Protein AF-A0A2D9PQB4-F1 (afdb_monomer_lite)

Foldseek 3Di:
DDDDDDPPDPPDPPCPPDPVLVVLLVVLLVLLVVLLVLLLVVLVVQVVVCVPDPDPPPRQQVSVVSVVLSVVSVVLSVQCVVDSALVSLLVLLVSLVVLLVVLVVVLCCLVVCVVPDPVCVVSVLDDPPDDSVVSSVSSVVSNVSSVVSSVSSNVSSVVRVVVD

pLDDT: mean 73.88, std 14.94, range [39.12, 90.94]

Sequence (164 aa):
MTTTSPQTSRRFAHTEWG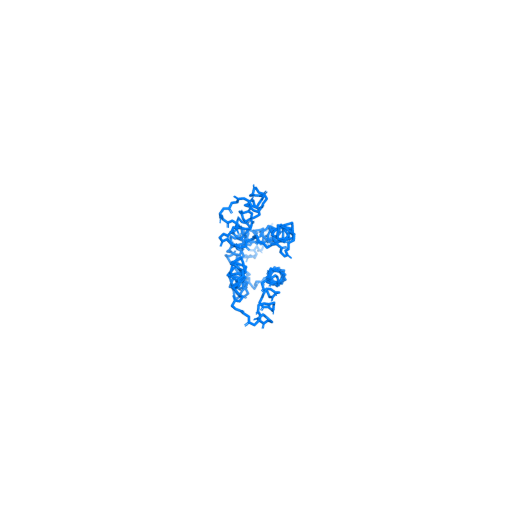TARRKAVMILSATMLVEILLQLIPAIQSLLLSSAATEESQLNRWVYIMLLAGIMQIGLLIYMLLFVDWVTLWAATLGNLLFIAAYAGLFAILILSKGQNEIISYLQLDLEQSPAGKQAMWCMVCMFILIAQSFFAGRYARRWKRDK

Secondary structure (DSSP, 8-state):
---------GGG------HHHHHHHHHHHHHHHHHHHHHHHHHHHHHHHHHT-SS-----HHHHHHHHHHHHHHHHHHHHHH--SHHHHHHHHHHHHHHHHHHHHHHHHHHHHTT--HHHHHTT---TTS-THHHHHHHHHHHHHHHHHHHHHHHHHHHHHHT-

Radius of gyration: 22.32 Å; chains: 1; bounding box: 50×19×92 Å

Structure (mmCIF, N/CA/C/O backbone):
data_AF-A0A2D9PQB4-F1
#
_entry.id   AF-A0A2D9PQB4-F1
#
loop_
_atom_site.group_PDB
_atom_site.id
_atom_site.type_symbol
_atom_site.label_atom_id
_atom_site.label_alt_id
_atom_site.label_comp_id
_atom_site.label_asym_id
_atom_site.label_entity_id
_atom_site.label_seq_id
_atom_site.pdbx_PDB_ins_code
_atom_site.Cartn_x
_atom_site.Cartn_y
_atom_site.Cartn_z
_atom_site.occupancy
_atom_site.B_iso_or_equiv
_atom_site.auth_seq_id
_atom_site.auth_comp_id
_atom_site.auth_asym_id
_atom_site.auth_atom_id
_atom_site.pdbx_PDB_model_num
ATOM 1 N N . MET A 1 1 ? 22.214 3.302 -59.661 1.00 39.12 1 MET A N 1
ATOM 2 C CA . MET A 1 1 ? 22.809 2.643 -58.479 1.00 39.12 1 MET A CA 1
ATOM 3 C C . MET A 1 1 ? 22.113 3.179 -57.242 1.00 39.12 1 MET A C 1
ATOM 5 O O . MET A 1 1 ? 22.349 4.313 -56.858 1.00 39.12 1 MET A O 1
ATOM 9 N N . THR A 1 2 ? 21.179 2.413 -56.692 1.00 41.97 2 THR A N 1
ATOM 10 C CA . THR A 1 2 ? 20.429 2.740 -55.475 1.00 41.97 2 THR A CA 1
ATOM 11 C C . THR A 1 2 ? 21.203 2.207 -54.274 1.00 41.97 2 THR A C 1
ATOM 13 O O . THR A 1 2 ? 21.330 1.001 -54.092 1.00 41.97 2 THR A O 1
ATOM 16 N N . THR A 1 3 ? 21.766 3.106 -53.472 1.00 45.22 3 THR A N 1
ATOM 17 C CA . THR A 1 3 ? 22.480 2.766 -52.239 1.00 45.22 3 THR A CA 1
ATOM 18 C C . THR A 1 3 ? 21.469 2.422 -51.148 1.00 45.22 3 THR A C 1
ATOM 20 O O . THR A 1 3 ? 20.915 3.307 -50.497 1.00 45.22 3 THR A O 1
ATOM 23 N N . THR A 1 4 ? 21.197 1.133 -50.957 1.00 50.38 4 THR A N 1
ATOM 24 C CA . THR A 1 4 ? 20.453 0.626 -49.800 1.00 50.38 4 THR A CA 1
ATOM 25 C C . THR A 1 4 ? 21.318 0.768 -48.551 1.00 50.38 4 THR A C 1
ATOM 27 O O . THR A 1 4 ? 22.341 0.096 -48.423 1.00 50.38 4 THR A O 1
ATOM 30 N N . SER A 1 5 ? 20.925 1.656 -47.637 1.00 53.53 5 SER A N 1
ATOM 31 C CA . SER A 1 5 ? 21.532 1.731 -46.310 1.00 53.53 5 SER A CA 1
ATOM 32 C C . SER A 1 5 ? 21.197 0.457 -45.520 1.00 53.53 5 SER A C 1
ATOM 34 O O . SER A 1 5 ? 20.065 -0.032 -45.590 1.00 53.53 5 SER A O 1
ATOM 36 N N . PRO A 1 6 ? 22.149 -0.120 -44.768 1.00 48.88 6 PRO A N 1
ATOM 37 C CA . PRO A 1 6 ? 21.853 -1.279 -43.946 1.00 48.88 6 PRO A CA 1
ATOM 38 C C . PRO A 1 6 ? 20.977 -0.835 -42.770 1.00 48.88 6 PRO A C 1
ATOM 40 O O . PRO A 1 6 ? 21.418 -0.084 -41.899 1.00 48.88 6 PRO A O 1
ATOM 43 N N . GLN A 1 7 ? 19.726 -1.305 -42.741 1.00 52.44 7 GLN A N 1
ATOM 44 C CA . GLN A 1 7 ? 18.895 -1.292 -41.540 1.00 52.44 7 GLN A CA 1
ATOM 45 C C . GLN A 1 7 ? 19.572 -2.174 -40.489 1.00 52.44 7 GLN A C 1
ATOM 47 O O . GLN A 1 7 ? 19.360 -3.384 -40.424 1.00 52.44 7 GLN A O 1
ATOM 52 N N . THR A 1 8 ? 20.420 -1.567 -39.666 1.00 47.44 8 THR A N 1
ATOM 53 C CA . THR A 1 8 ? 20.970 -2.203 -38.475 1.00 47.44 8 THR A CA 1
ATOM 54 C C . THR A 1 8 ? 19.817 -2.586 -37.558 1.00 47.44 8 THR A C 1
ATOM 56 O O . THR A 1 8 ? 19.060 -1.758 -37.045 1.00 47.44 8 THR A O 1
ATOM 59 N N . SER A 1 9 ? 19.651 -3.895 -37.401 1.00 47.44 9 SER A N 1
ATOM 60 C CA . SER A 1 9 ? 18.623 -4.524 -36.594 1.00 47.44 9 SER A CA 1
ATOM 61 C C . SER A 1 9 ? 18.695 -4.027 -35.148 1.00 47.44 9 SER A C 1
ATOM 63 O O . SER A 1 9 ? 19.494 -4.518 -34.351 1.00 47.44 9 SER A O 1
ATOM 65 N N . ARG A 1 10 ? 17.784 -3.127 -34.764 1.00 53.69 10 ARG A N 1
ATOM 66 C CA . ARG A 1 10 ? 17.460 -2.753 -33.368 1.00 53.69 10 ARG A CA 1
ATOM 67 C C . ARG A 1 10 ? 16.920 -3.924 -32.520 1.00 53.69 10 ARG A C 1
ATOM 69 O O . ARG A 1 10 ? 16.267 -3.709 -31.508 1.00 53.69 10 ARG A O 1
ATOM 76 N N . ARG A 1 11 ? 17.126 -5.171 -32.943 1.00 52.03 11 ARG A N 1
ATOM 77 C CA . ARG A 1 11 ? 16.485 -6.355 -32.363 1.00 52.03 11 ARG A CA 1
ATOM 78 C C . ARG A 1 11 ? 17.189 -6.864 -31.102 1.00 52.03 11 ARG A C 1
ATOM 80 O O . ARG A 1 11 ? 16.590 -7.623 -30.357 1.00 52.03 11 ARG A O 1
ATOM 87 N N . PHE A 1 12 ? 18.421 -6.415 -30.851 1.00 46.38 12 PHE A N 1
ATOM 88 C CA . PHE A 1 12 ? 19.257 -6.890 -29.744 1.00 46.38 12 PHE A CA 1
ATOM 89 C C . PHE A 1 12 ? 20.022 -5.759 -29.049 1.00 46.38 12 PHE A C 1
ATOM 91 O O . PHE A 1 12 ? 21.165 -5.932 -28.633 1.00 46.38 12 PHE A O 1
ATOM 98 N N . ALA A 1 13 ? 19.406 -4.582 -28.903 1.00 47.50 13 ALA A N 1
ATOM 99 C CA . ALA A 1 13 ? 19.862 -3.681 -27.852 1.00 47.50 13 ALA A CA 1
ATOM 100 C C . ALA A 1 13 ? 19.530 -4.380 -26.532 1.00 47.50 13 ALA A C 1
ATOM 102 O O . ALA A 1 13 ? 18.365 -4.417 -26.139 1.00 47.50 13 ALA A O 1
ATOM 103 N N . HIS A 1 14 ? 20.533 -5.008 -25.912 1.00 43.38 14 HIS A N 1
ATOM 104 C CA . HIS A 1 14 ? 20.451 -5.519 -24.552 1.00 43.38 14 HIS A CA 1
ATOM 105 C C . HIS A 1 14 ? 19.817 -4.426 -23.697 1.00 43.38 14 HIS A C 1
ATOM 107 O O . HIS A 1 14 ? 20.412 -3.375 -23.468 1.00 43.38 14 HIS A O 1
ATOM 113 N N . THR A 1 15 ? 18.555 -4.625 -23.320 1.00 52.50 15 THR A N 1
ATOM 114 C CA . THR A 1 15 ? 17.818 -3.664 -22.518 1.00 52.50 15 THR A CA 1
ATOM 115 C C . THR A 1 15 ? 18.366 -3.755 -21.106 1.00 52.50 15 THR A C 1
ATOM 117 O O . THR A 1 15 ? 17.771 -4.401 -20.245 1.00 52.50 15 THR A O 1
ATOM 120 N N . GLU A 1 16 ? 19.494 -3.093 -20.848 1.00 48.53 16 GLU A N 1
ATOM 121 C CA . GLU A 1 16 ? 19.666 -2.476 -19.545 1.00 48.53 16 GLU A CA 1
ATOM 122 C C . GLU A 1 16 ? 18.365 -1.729 -19.279 1.00 48.53 16 GLU A C 1
ATOM 124 O O . GLU A 1 16 ? 17.909 -0.904 -20.079 1.00 48.53 16 GLU A O 1
ATOM 129 N N . TRP A 1 17 ? 17.668 -2.153 -18.233 1.00 56.00 17 TRP A N 1
ATOM 130 C CA . TRP A 1 17 ? 16.376 -1.613 -17.874 1.00 56.00 17 TRP A CA 1
ATOM 131 C C . TRP A 1 17 ? 16.534 -0.102 -17.729 1.00 56.00 17 TRP A C 1
ATOM 133 O O . TRP A 1 17 ? 17.145 0.361 -16.770 1.00 56.00 17 TRP A O 1
ATOM 143 N N . GLY A 1 18 ? 16.049 0.655 -18.722 1.00 67.38 18 GLY A N 1
ATOM 144 C CA . GLY A 1 18 ? 16.374 2.074 -18.838 1.00 67.38 18 GLY A CA 1
ATOM 145 C C . GLY A 1 18 ? 16.138 2.806 -17.519 1.00 67.38 18 GLY A C 1
ATOM 146 O O . GLY A 1 18 ? 15.128 2.570 -16.852 1.00 67.38 18 GLY A O 1
ATOM 147 N N . THR A 1 19 ? 17.058 3.694 -17.146 1.00 73.94 19 THR A N 1
ATOM 148 C CA . THR A 1 19 ? 17.057 4.461 -15.884 1.00 73.94 19 THR A CA 1
ATOM 149 C C . THR A 1 19 ? 15.691 5.068 -15.537 1.00 73.94 19 THR A C 1
ATOM 151 O O . THR A 1 19 ? 15.303 5.111 -14.370 1.00 73.94 19 THR A O 1
ATOM 154 N N . ALA A 1 20 ? 14.905 5.448 -16.549 1.00 75.69 20 ALA A N 1
ATOM 155 C CA . ALA A 1 20 ? 13.532 5.930 -16.414 1.00 75.69 20 ALA A CA 1
ATOM 156 C C . ALA A 1 20 ? 12.557 4.919 -15.770 1.00 75.69 20 ALA A C 1
ATOM 158 O O . ALA A 1 20 ? 11.719 5.312 -14.960 1.00 75.69 20 ALA A O 1
ATOM 159 N N . ARG A 1 21 ? 12.662 3.623 -16.092 1.00 78.25 21 ARG A N 1
ATOM 160 C CA . ARG A 1 21 ? 11.803 2.556 -15.540 1.00 78.25 21 ARG A CA 1
ATOM 161 C C . ARG A 1 21 ? 12.115 2.318 -14.067 1.00 78.25 21 ARG A C 1
ATOM 163 O O . ARG A 1 21 ? 11.205 2.294 -13.244 1.00 78.25 21 ARG A O 1
ATOM 170 N N . ARG A 1 22 ? 13.405 2.253 -13.725 1.00 81.25 22 ARG A N 1
ATOM 171 C CA . ARG A 1 22 ? 13.859 2.137 -12.332 1.00 81.25 22 ARG A CA 1
ATOM 172 C C . ARG A 1 22 ? 13.434 3.352 -11.507 1.00 81.25 22 ARG A C 1
ATOM 174 O O . ARG A 1 22 ? 12.950 3.188 -10.394 1.00 81.25 22 ARG A O 1
ATOM 181 N N . LYS A 1 23 ? 13.526 4.560 -12.075 1.00 84.88 23 LYS A N 1
ATOM 182 C CA . LYS A 1 23 ? 13.040 5.789 -11.432 1.00 84.88 23 LYS A CA 1
ATOM 183 C C . LYS A 1 23 ? 11.531 5.748 -11.168 1.00 84.88 23 LYS A C 1
ATOM 185 O O . LYS A 1 23 ? 11.111 6.117 -10.079 1.00 84.88 23 LYS A O 1
ATOM 190 N N . ALA A 1 24 ? 10.725 5.279 -12.122 1.00 84.19 24 ALA A N 1
ATOM 191 C CA . ALA A 1 24 ? 9.277 5.157 -11.937 1.00 84.19 24 ALA A CA 1
ATOM 192 C C . ALA A 1 24 ? 8.918 4.166 -10.817 1.00 84.19 24 ALA A C 1
ATOM 194 O O . ALA A 1 24 ? 8.086 4.482 -9.971 1.00 84.19 24 ALA A O 1
ATOM 195 N N . VAL A 1 25 ? 9.587 3.011 -10.777 1.00 85.31 25 VAL A N 1
ATOM 196 C CA . VAL A 1 25 ? 9.396 2.010 -9.716 1.00 85.31 25 VAL A CA 1
ATOM 197 C C . VAL A 1 25 ? 9.808 2.573 -8.357 1.00 85.31 25 VAL A C 1
ATOM 199 O O . VAL A 1 25 ? 9.042 2.458 -7.413 1.00 85.31 25 VAL A O 1
ATOM 202 N N . MET A 1 26 ? 10.939 3.280 -8.267 1.00 86.75 26 MET A N 1
ATOM 203 C CA . MET A 1 26 ? 11.366 3.941 -7.026 1.00 86.75 26 MET A CA 1
ATOM 204 C C . MET A 1 26 ? 10.357 4.982 -6.527 1.00 86.75 26 MET A C 1
ATOM 206 O O . MET A 1 26 ? 10.105 5.050 -5.329 1.00 86.75 26 MET A O 1
ATOM 210 N N . ILE A 1 27 ? 9.765 5.776 -7.427 1.00 88.69 27 ILE A N 1
ATOM 211 C CA . ILE A 1 27 ? 8.728 6.751 -7.056 1.00 88.69 27 ILE A CA 1
ATOM 212 C C . ILE A 1 27 ? 7.488 6.028 -6.524 1.00 88.69 27 ILE A C 1
ATOM 214 O O . ILE A 1 27 ? 6.988 6.405 -5.470 1.00 88.69 27 ILE A O 1
ATOM 218 N N . LEU A 1 28 ? 7.027 4.973 -7.205 1.00 87.81 28 LEU A N 1
ATOM 219 C CA . LEU A 1 28 ? 5.880 4.176 -6.753 1.00 87.81 28 LEU A CA 1
ATOM 220 C C . LEU A 1 28 ? 6.148 3.489 -5.408 1.00 87.81 28 LEU A C 1
ATOM 222 O O . LEU A 1 28 ? 5.276 3.472 -4.545 1.00 87.81 28 LEU A O 1
ATOM 226 N N . SER A 1 29 ? 7.357 2.961 -5.206 1.00 87.81 29 SER A N 1
ATOM 227 C CA . SER A 1 29 ? 7.774 2.375 -3.930 1.00 87.81 29 SER A CA 1
ATOM 228 C C . SER A 1 29 ? 7.779 3.419 -2.819 1.00 87.81 29 SER A C 1
ATOM 230 O O . SER A 1 29 ? 7.311 3.150 -1.718 1.00 87.81 29 SER A O 1
ATOM 232 N N . ALA A 1 30 ? 8.281 4.624 -3.101 1.00 89.38 30 ALA A N 1
ATOM 233 C CA . ALA A 1 30 ? 8.305 5.710 -2.131 1.00 89.38 30 ALA A CA 1
ATOM 234 C C . ALA A 1 30 ? 6.887 6.160 -1.750 1.00 89.38 30 ALA A C 1
ATOM 236 O O . ALA A 1 30 ? 6.606 6.332 -0.567 1.00 89.38 30 ALA A O 1
ATOM 237 N N . THR A 1 31 ? 5.976 6.301 -2.720 1.00 90.38 31 THR A N 1
ATOM 238 C CA . THR A 1 31 ? 4.579 6.656 -2.424 1.00 90.38 31 THR A CA 1
ATOM 239 C C . THR A 1 31 ? 3.868 5.556 -1.641 1.00 90.38 31 THR A C 1
ATOM 241 O O . THR A 1 31 ? 3.150 5.867 -0.696 1.00 90.38 31 THR A O 1
ATOM 244 N N . MET A 1 32 ? 4.135 4.287 -1.966 1.00 88.75 32 MET A N 1
ATOM 245 C CA . MET A 1 32 ? 3.594 3.140 -1.236 1.00 88.75 32 MET A CA 1
ATOM 246 C C . MET A 1 32 ? 4.113 3.082 0.201 1.00 88.75 32 MET A C 1
ATOM 248 O O . MET A 1 32 ? 3.361 2.789 1.122 1.00 88.75 32 MET A O 1
ATOM 252 N N . LEU A 1 33 ? 5.388 3.406 0.424 1.00 90.94 33 LEU A N 1
ATOM 253 C CA . LEU A 1 33 ? 5.945 3.490 1.772 1.00 90.94 33 LEU A CA 1
ATOM 254 C C . LEU A 1 33 ? 5.257 4.587 2.596 1.00 90.94 33 LEU A C 1
ATOM 256 O O . LEU A 1 33 ? 4.900 4.351 3.746 1.00 90.94 33 LEU A O 1
ATOM 260 N N . VAL A 1 34 ? 5.048 5.771 2.013 1.00 90.25 34 VAL A N 1
ATOM 261 C CA . VAL A 1 34 ? 4.326 6.868 2.680 1.00 90.25 34 VAL A CA 1
ATOM 262 C C . VAL A 1 34 ? 2.897 6.449 3.024 1.00 90.25 34 VAL A C 1
ATOM 264 O O . VAL A 1 34 ? 2.432 6.717 4.129 1.00 90.25 34 VAL A O 1
ATOM 267 N N . GLU A 1 35 ? 2.218 5.759 2.111 1.00 87.69 35 GLU A N 1
ATOM 268 C CA . GLU A 1 35 ? 0.878 5.219 2.335 1.00 87.69 35 GLU A CA 1
ATOM 269 C C . GLU A 1 35 ? 0.845 4.225 3.506 1.00 87.69 35 GLU A C 1
ATOM 271 O O . GLU A 1 35 ? 0.039 4.398 4.419 1.00 87.69 35 GLU A O 1
ATOM 276 N N . ILE A 1 36 ? 1.754 3.244 3.525 1.00 87.62 36 ILE A N 1
ATOM 277 C CA . ILE A 1 36 ? 1.875 2.260 4.614 1.00 87.62 36 ILE A CA 1
ATOM 278 C C . ILE A 1 36 ? 2.060 2.971 5.956 1.00 87.62 36 ILE A C 1
ATOM 280 O O . ILE A 1 36 ? 1.394 2.641 6.937 1.00 87.62 36 ILE A O 1
ATOM 284 N N . LEU A 1 37 ? 2.949 3.969 6.006 1.00 89.25 37 LEU A N 1
ATOM 285 C CA . LEU A 1 37 ? 3.193 4.733 7.226 1.00 89.25 37 LEU A CA 1
ATOM 286 C C . LEU A 1 37 ? 1.934 5.470 7.683 1.00 89.25 37 LEU A C 1
ATOM 288 O O . LEU A 1 37 ? 1.590 5.380 8.858 1.00 89.25 37 LEU A O 1
ATOM 292 N N . LEU A 1 38 ? 1.228 6.145 6.769 1.00 86.75 38 LEU A N 1
ATOM 293 C CA . LEU A 1 38 ? -0.028 6.830 7.075 1.00 86.75 38 LEU A CA 1
ATOM 294 C C . LEU A 1 38 ? -1.083 5.846 7.590 1.00 86.75 38 LEU A C 1
ATOM 296 O O . LEU A 1 38 ? -1.685 6.081 8.633 1.00 86.75 38 LEU A O 1
ATOM 300 N N . GLN A 1 39 ? -1.269 4.713 6.921 1.00 83.69 39 GLN A N 1
ATOM 301 C CA . GLN A 1 39 ? -2.220 3.687 7.339 1.00 83.69 39 GLN A CA 1
ATOM 302 C C . GLN A 1 39 ? -1.921 3.147 8.746 1.00 83.69 39 GLN A C 1
ATOM 304 O O . GLN A 1 39 ? -2.847 2.879 9.510 1.00 83.69 39 GLN A O 1
ATOM 309 N N . LEU A 1 40 ? -0.645 3.009 9.109 1.00 84.69 40 LEU A N 1
ATOM 310 C CA . LEU A 1 40 ? -0.240 2.486 10.413 1.00 84.69 40 LEU A CA 1
ATOM 311 C C . LEU A 1 40 ? -0.365 3.504 11.557 1.00 84.69 40 LEU A C 1
ATOM 313 O O . LEU A 1 40 ? -0.385 3.077 12.709 1.00 84.69 40 LEU A O 1
ATOM 317 N N . ILE A 1 41 ? -0.499 4.812 11.292 1.00 84.88 41 ILE A N 1
ATOM 318 C CA . ILE A 1 41 ? -0.662 5.850 12.335 1.00 84.88 41 ILE A CA 1
ATOM 319 C C . ILE A 1 41 ? -1.739 5.481 13.366 1.00 84.88 41 ILE A C 1
ATOM 321 O O . ILE A 1 41 ? -1.414 5.430 14.555 1.00 84.88 41 ILE A O 1
ATOM 325 N N . PRO A 1 42 ? -2.998 5.205 12.975 1.00 76.81 42 PRO A N 1
ATOM 326 C CA . PRO A 1 42 ? -4.027 4.838 13.940 1.00 76.81 42 PRO A CA 1
ATOM 327 C C . PRO A 1 42 ? -3.699 3.571 14.736 1.00 76.81 42 PRO A C 1
ATOM 329 O O . PRO A 1 42 ? -3.988 3.500 15.931 1.00 76.81 42 PRO A O 1
ATOM 332 N N . ALA A 1 43 ? -3.079 2.581 14.089 1.00 75.94 43 ALA A N 1
ATOM 333 C CA . ALA A 1 43 ? -2.679 1.348 14.750 1.00 75.94 43 ALA A CA 1
ATOM 334 C C . ALA A 1 43 ? -1.606 1.623 15.815 1.00 75.94 43 ALA A C 1
ATOM 336 O O . ALA A 1 43 ? -1.730 1.175 16.952 1.00 75.94 43 ALA A O 1
ATOM 337 N N . ILE A 1 44 ? -0.606 2.445 15.494 1.00 79.56 44 ILE A N 1
ATOM 338 C CA . ILE A 1 44 ? 0.440 2.859 16.436 1.00 79.56 44 ILE A CA 1
ATOM 339 C C . ILE A 1 44 ? -0.160 3.658 17.597 1.00 79.56 44 ILE A C 1
ATOM 341 O O . ILE A 1 44 ? 0.156 3.381 18.750 1.00 79.56 44 ILE A O 1
ATOM 345 N N . GLN A 1 45 ? -1.062 4.606 17.322 1.00 78.00 45 GLN A N 1
ATOM 346 C CA . GLN A 1 45 ? -1.747 5.370 18.370 1.00 78.00 45 GLN A CA 1
ATOM 347 C C . GLN A 1 45 ? -2.511 4.452 19.327 1.00 78.00 45 GLN A C 1
ATOM 349 O O . GLN A 1 45 ? -2.405 4.612 20.540 1.00 78.00 45 GLN A O 1
ATOM 354 N N . SER A 1 46 ? -3.228 3.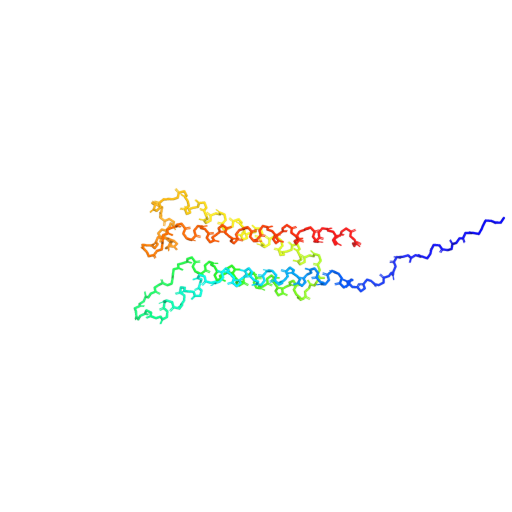458 18.800 1.00 74.38 46 SER A N 1
ATOM 355 C CA . SER A 1 46 ? -3.958 2.498 19.632 1.00 74.38 46 SER A CA 1
ATOM 356 C C . SER A 1 46 ? -3.036 1.609 20.476 1.00 74.38 46 SER A C 1
ATOM 358 O O . SER A 1 46 ? -3.344 1.352 21.637 1.00 74.38 46 SER A O 1
ATOM 360 N N . LEU A 1 47 ? -1.877 1.203 19.940 1.00 73.62 47 LEU A N 1
ATOM 361 C CA . LEU A 1 47 ? -0.870 0.429 20.671 1.00 73.62 47 LEU A CA 1
ATOM 362 C C . LEU A 1 47 ? -0.248 1.248 21.807 1.00 73.62 47 LEU A C 1
ATOM 364 O O . LEU A 1 47 ? -0.101 0.740 22.915 1.00 73.62 47 LEU A O 1
ATOM 368 N N . LEU A 1 48 ? 0.074 2.521 21.556 1.00 76.31 48 LEU A N 1
ATOM 369 C CA . LEU A 1 48 ? 0.628 3.419 22.573 1.00 76.31 48 LEU A CA 1
ATOM 370 C C . LEU A 1 48 ? -0.373 3.670 23.706 1.00 76.31 48 LEU A C 1
ATOM 372 O O . LEU A 1 48 ? -0.003 3.588 24.876 1.00 76.31 48 LEU A O 1
ATOM 376 N N . LEU A 1 49 ? -1.643 3.912 23.369 1.00 72.06 49 LEU A N 1
ATOM 377 C CA . LEU A 1 49 ? -2.710 4.095 24.356 1.00 72.06 49 LEU A CA 1
ATOM 378 C C . LEU A 1 49 ? -2.965 2.823 25.174 1.00 72.06 49 LEU A C 1
ATOM 380 O O . LEU A 1 49 ? -3.152 2.910 26.383 1.00 72.06 49 LEU A O 1
ATOM 384 N N . SER A 1 50 ? -2.917 1.649 24.538 1.00 66.75 50 SER A N 1
ATOM 385 C CA . SER A 1 50 ? -3.049 0.357 25.219 1.00 66.75 50 SER A CA 1
ATOM 386 C C . SER A 1 50 ? -1.861 0.073 26.146 1.00 66.75 50 SER A C 1
ATOM 388 O O . SER A 1 50 ? -2.064 -0.373 27.267 1.00 66.75 50 SER A O 1
ATOM 390 N N . SER A 1 51 ? -0.632 0.426 25.749 1.00 65.19 51 SER A N 1
ATOM 391 C CA . SER A 1 51 ? 0.564 0.242 26.590 1.00 65.19 51 SER A CA 1
ATOM 392 C C . SER A 1 51 ? 0.599 1.132 27.839 1.00 65.19 51 SER A C 1
ATOM 394 O O . SER A 1 51 ? 1.275 0.802 28.811 1.00 65.19 51 SER A O 1
ATOM 396 N N . ALA A 1 52 ? -0.122 2.256 27.814 1.00 64.94 52 ALA A N 1
ATOM 397 C CA . ALA A 1 52 ? -0.279 3.156 28.953 1.00 64.94 52 ALA A CA 1
ATOM 398 C C . ALA A 1 52 ? -1.450 2.761 29.874 1.00 64.94 52 ALA A C 1
ATOM 400 O O . ALA A 1 52 ? -1.558 3.293 30.978 1.00 64.94 52 ALA A O 1
ATOM 401 N N . ALA A 1 53 ? -2.325 1.852 29.432 1.00 59.66 53 ALA A N 1
ATOM 402 C CA . ALA A 1 53 ? -3.450 1.356 30.210 1.00 59.66 53 ALA A CA 1
ATOM 403 C C . ALA A 1 53 ? -3.020 0.125 31.024 1.00 59.66 53 ALA A C 1
ATOM 405 O O . ALA A 1 53 ? -2.548 -0.868 30.483 1.00 59.66 53 ALA A O 1
ATOM 406 N N . THR A 1 54 ? -3.168 0.205 32.344 1.00 54.22 54 THR A N 1
ATOM 407 C CA . THR A 1 54 ? -2.760 -0.828 33.312 1.00 54.22 54 THR A CA 1
ATOM 408 C C . THR A 1 54 ? -3.756 -1.986 33.458 1.00 54.22 54 THR A C 1
ATOM 410 O O . THR A 1 54 ? -3.433 -2.977 34.108 1.00 54.22 54 THR A O 1
ATOM 413 N N . GLU A 1 55 ? -4.949 -1.883 32.871 1.00 51.91 55 GLU A N 1
ATOM 414 C CA . GLU A 1 55 ? -5.946 -2.963 32.803 1.00 51.91 55 GLU A CA 1
ATOM 415 C C . GLU A 1 55 ? -5.881 -3.680 31.447 1.00 51.91 55 GLU A C 1
ATOM 417 O O . GLU A 1 55 ? -5.254 -3.167 30.522 1.00 51.91 55 GLU A O 1
ATOM 422 N N . GLU A 1 56 ? -6.523 -4.852 31.323 1.00 48.94 56 GLU A N 1
ATOM 423 C CA . GLU A 1 56 ? -6.682 -5.634 30.082 1.00 48.94 56 GLU A CA 1
ATOM 424 C C . GLU A 1 56 ? -7.402 -4.823 28.983 1.00 48.94 56 GLU A C 1
ATOM 426 O O . GLU A 1 56 ? -8.552 -5.063 28.618 1.00 48.94 56 GLU A O 1
ATOM 431 N N . SER A 1 57 ? -6.716 -3.820 28.447 1.00 50.12 57 SER A N 1
ATOM 432 C CA . SER A 1 57 ? -7.150 -2.977 27.349 1.00 50.12 57 SER A CA 1
ATOM 433 C C . SER A 1 57 ? -7.088 -3.826 26.092 1.00 50.12 57 SER A C 1
ATOM 435 O O . SER A 1 57 ? -6.054 -3.924 25.426 1.00 50.12 57 SER A O 1
ATOM 437 N N . GLN A 1 58 ? -8.189 -4.526 25.815 1.00 56.75 58 GLN A N 1
ATOM 438 C CA . GLN A 1 58 ? -8.353 -5.283 24.585 1.00 56.75 58 GLN A CA 1
ATOM 439 C C . GLN A 1 58 ? -8.142 -4.331 23.406 1.00 56.75 58 GLN A C 1
ATOM 441 O O . GLN A 1 58 ? -8.916 -3.401 23.188 1.00 56.75 58 GLN A O 1
ATOM 446 N N . LEU A 1 59 ? -7.061 -4.555 22.656 1.00 58.53 59 LEU A N 1
ATOM 447 C CA . LEU A 1 59 ? -6.767 -3.812 21.438 1.00 58.53 59 LEU A CA 1
ATOM 448 C C . LEU A 1 59 ? -7.960 -3.900 20.485 1.00 58.53 59 LEU A C 1
ATOM 450 O O . LEU A 1 59 ? -8.420 -4.993 20.147 1.00 58.53 59 LEU A O 1
ATOM 454 N N . ASN A 1 60 ? -8.426 -2.738 20.028 1.00 66.75 60 ASN A N 1
ATOM 455 C CA . ASN A 1 60 ? -9.569 -2.648 19.128 1.00 66.75 60 ASN A CA 1
ATOM 456 C C . ASN A 1 60 ? -9.353 -3.523 17.888 1.00 66.75 60 ASN A C 1
ATOM 458 O O . ASN A 1 60 ? -8.339 -3.408 17.198 1.00 66.75 60 ASN A O 1
ATOM 462 N N . ARG A 1 61 ? -10.326 -4.373 17.553 1.00 68.44 61 ARG A N 1
ATOM 463 C CA . ARG A 1 61 ? -10.156 -5.399 16.508 1.00 68.44 61 ARG A CA 1
ATOM 464 C C . ARG A 1 61 ? -9.793 -4.850 15.123 1.00 68.44 61 ARG A C 1
ATOM 466 O O . ARG A 1 61 ? -9.046 -5.488 14.381 1.00 68.44 61 ARG A O 1
ATOM 473 N N . TRP A 1 62 ? -10.252 -3.646 14.785 1.00 69.44 62 TRP A N 1
ATOM 474 C CA . TRP A 1 62 ? -9.906 -2.970 13.528 1.00 69.44 62 TRP A CA 1
ATOM 475 C C . TRP A 1 62 ? -8.404 -2.645 13.391 1.00 69.44 62 TRP A C 1
ATOM 477 O O . TRP A 1 62 ? -7.888 -2.572 12.275 1.00 69.44 62 TRP A O 1
ATOM 487 N N . VAL A 1 63 ? -7.682 -2.513 14.509 1.00 72.75 63 VAL A N 1
ATOM 488 C CA . VAL A 1 63 ? -6.228 -2.286 14.544 1.00 72.75 63 VAL A CA 1
ATOM 489 C C . VAL A 1 63 ? -5.487 -3.488 13.972 1.00 72.75 63 VAL A C 1
ATOM 491 O O . VAL A 1 63 ? -4.548 -3.316 13.196 1.00 72.75 63 VAL A O 1
ATOM 494 N N . TYR A 1 64 ? -5.943 -4.707 14.278 1.00 75.50 64 TYR A N 1
ATOM 495 C CA . TYR A 1 64 ? -5.369 -5.923 13.702 1.00 75.50 64 TYR A CA 1
ATOM 496 C C . TYR A 1 64 ? -5.574 -5.988 12.187 1.00 75.50 64 TYR A C 1
ATOM 498 O O . TYR A 1 64 ? -4.680 -6.438 11.475 1.00 75.50 64 TYR A O 1
ATOM 506 N N . ILE A 1 65 ? -6.707 -5.490 11.678 1.00 76.69 65 ILE A N 1
ATOM 507 C CA . ILE A 1 65 ? -6.971 -5.423 10.233 1.00 76.69 65 ILE A CA 1
ATOM 508 C C . ILE A 1 65 ? -6.007 -4.435 9.562 1.00 76.69 65 ILE A C 1
ATOM 510 O O . ILE A 1 65 ? -5.408 -4.768 8.540 1.00 76.69 65 ILE A O 1
ATOM 514 N N . MET A 1 66 ? -5.796 -3.255 10.157 1.00 79.12 66 MET A N 1
ATOM 515 C CA . MET A 1 66 ? -4.837 -2.257 9.656 1.00 79.12 66 MET A CA 1
ATOM 516 C C . MET A 1 66 ? -3.392 -2.773 9.686 1.00 79.12 66 MET A C 1
ATOM 518 O O . MET A 1 66 ? -2.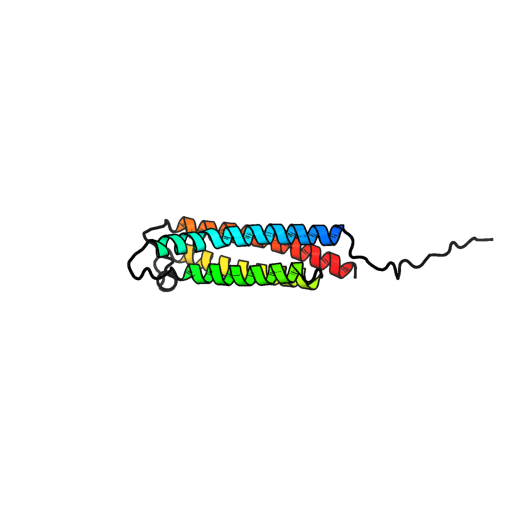650 -2.555 8.726 1.00 79.12 66 MET A O 1
ATOM 522 N N . LEU A 1 67 ? -3.004 -3.483 10.753 1.00 82.81 67 LEU A N 1
ATOM 523 C CA . LEU A 1 67 ? -1.691 -4.124 10.886 1.00 82.81 67 LEU A CA 1
ATOM 524 C C . LEU A 1 67 ? -1.489 -5.216 9.837 1.00 82.81 67 LEU A C 1
ATOM 526 O O . LEU A 1 67 ? -0.463 -5.225 9.160 1.00 82.81 67 LEU A O 1
ATOM 530 N N . LEU A 1 68 ? -2.467 -6.108 9.666 1.00 85.38 68 LEU A N 1
ATOM 531 C CA . LEU A 1 68 ? -2.412 -7.169 8.664 1.00 85.38 68 LEU A CA 1
ATOM 532 C C . LEU A 1 68 ? -2.289 -6.584 7.253 1.00 85.38 68 LEU A C 1
ATOM 534 O O . LEU A 1 68 ? -1.422 -7.004 6.484 1.00 85.38 68 LEU A O 1
ATOM 538 N N . ALA A 1 69 ? -3.109 -5.581 6.931 1.00 84.81 69 ALA A N 1
ATOM 539 C CA . ALA A 1 69 ? -3.038 -4.886 5.654 1.00 84.81 69 ALA A CA 1
ATOM 540 C C . ALA A 1 69 ? -1.672 -4.207 5.457 1.00 84.81 69 ALA A C 1
ATOM 542 O O . ALA A 1 69 ? -1.078 -4.341 4.389 1.00 84.81 69 ALA A O 1
ATOM 543 N N . GLY A 1 70 ? -1.126 -3.568 6.496 1.00 85.38 70 GLY A N 1
ATOM 544 C CA . GLY A 1 70 ? 0.207 -2.964 6.462 1.00 85.38 70 GLY A CA 1
ATOM 545 C C . GLY A 1 70 ? 1.315 -3.990 6.207 1.00 85.38 70 GLY A C 1
ATOM 546 O O . GLY A 1 70 ? 2.162 -3.774 5.345 1.00 85.38 70 GLY A O 1
ATOM 547 N N . ILE A 1 71 ? 1.284 -5.146 6.879 1.00 89.44 71 ILE A N 1
ATOM 548 C CA . ILE A 1 71 ? 2.248 -6.240 6.665 1.00 89.44 71 ILE A CA 1
ATOM 549 C C . ILE A 1 71 ? 2.190 -6.741 5.218 1.00 89.44 71 ILE A C 1
ATOM 551 O O . ILE A 1 71 ? 3.226 -6.901 4.569 1.00 89.44 71 ILE A O 1
ATOM 555 N N . MET A 1 72 ? 0.986 -6.959 4.688 1.00 89.38 72 MET A N 1
ATOM 556 C CA . MET A 1 72 ? 0.810 -7.399 3.305 1.00 89.38 72 MET A CA 1
ATOM 557 C C . MET A 1 72 ? 1.307 -6.349 2.298 1.00 89.38 72 MET A C 1
ATOM 559 O O . MET A 1 72 ? 1.974 -6.704 1.324 1.00 89.38 72 MET A O 1
ATOM 563 N N . GLN A 1 73 ? 1.042 -5.061 2.538 1.00 86.94 73 GLN A N 1
ATOM 564 C CA . GLN A 1 73 ? 1.554 -3.968 1.707 1.00 86.94 73 GLN A CA 1
ATOM 565 C C . GLN A 1 73 ? 3.082 -3.856 1.772 1.00 86.94 73 GLN A C 1
ATOM 567 O O . GLN A 1 73 ? 3.718 -3.676 0.735 1.00 86.94 73 GLN A O 1
ATOM 572 N N . ILE A 1 74 ? 3.698 -4.038 2.944 1.00 90.62 74 ILE A N 1
ATOM 573 C CA . ILE A 1 74 ? 5.163 -4.105 3.081 1.00 90.62 74 ILE A CA 1
ATOM 574 C C . ILE A 1 74 ? 5.721 -5.268 2.252 1.00 90.62 74 ILE A C 1
ATOM 576 O O . ILE A 1 74 ? 6.711 -5.095 1.541 1.00 90.62 74 ILE A O 1
ATOM 580 N N . GLY A 1 75 ? 5.069 -6.433 2.281 1.00 90.25 75 GLY A N 1
ATOM 581 C CA . GLY A 1 75 ? 5.445 -7.574 1.444 1.00 90.25 75 GLY A CA 1
ATOM 582 C C . GLY A 1 75 ? 5.417 -7.240 -0.051 1.00 90.25 75 GLY A C 1
ATOM 583 O O . GLY A 1 75 ? 6.379 -7.523 -0.765 1.00 90.25 75 GLY A O 1
ATOM 584 N N . LEU A 1 76 ? 4.357 -6.572 -0.518 1.00 87.38 76 LEU A N 1
ATOM 585 C CA . LEU A 1 76 ? 4.241 -6.102 -1.904 1.00 87.38 76 LEU A CA 1
ATOM 586 C C . LEU A 1 76 ? 5.304 -5.052 -2.260 1.00 87.38 76 LEU A C 1
ATOM 588 O O . LEU A 1 76 ? 5.877 -5.111 -3.349 1.00 87.38 76 LEU A O 1
ATOM 592 N N . LEU A 1 77 ? 5.609 -4.129 -1.345 1.00 89.88 77 LEU A N 1
ATOM 593 C CA . LEU A 1 77 ? 6.660 -3.125 -1.509 1.00 89.88 77 LEU A CA 1
ATOM 594 C C . LEU A 1 77 ? 8.037 -3.783 -1.674 1.00 89.88 77 LEU A C 1
ATOM 596 O O . LEU A 1 77 ? 8.767 -3.465 -2.613 1.00 89.88 77 LEU A O 1
ATOM 600 N N . ILE A 1 78 ? 8.381 -4.723 -0.790 1.00 90.44 78 ILE A N 1
ATOM 601 C CA . ILE A 1 78 ? 9.641 -5.477 -0.854 1.00 90.44 78 ILE A CA 1
ATOM 602 C C . ILE A 1 78 ? 9.706 -6.271 -2.157 1.00 90.44 78 ILE A C 1
ATOM 604 O O . ILE A 1 78 ? 10.721 -6.232 -2.852 1.00 90.44 78 ILE A O 1
ATOM 608 N N . TYR A 1 79 ? 8.615 -6.939 -2.530 1.00 87.31 79 TYR A N 1
ATOM 609 C CA . TYR A 1 79 ? 8.537 -7.693 -3.777 1.00 87.31 79 TYR A CA 1
ATOM 610 C C . TYR A 1 79 ? 8.786 -6.804 -5.006 1.00 87.31 79 TYR A C 1
ATOM 612 O O . TYR A 1 79 ? 9.548 -7.182 -5.897 1.00 87.31 79 TYR A O 1
ATOM 620 N N . MET A 1 80 ? 8.224 -5.591 -5.023 1.00 85.75 80 MET A N 1
ATOM 621 C CA . MET A 1 80 ? 8.425 -4.608 -6.091 1.00 85.75 80 MET A CA 1
ATOM 622 C C . MET A 1 80 ? 9.862 -4.058 -6.149 1.00 85.75 80 MET A C 1
ATOM 624 O O . MET A 1 80 ? 10.359 -3.752 -7.233 1.00 85.75 80 MET A O 1
ATOM 628 N N . LEU A 1 81 ? 10.542 -3.944 -5.003 1.00 86.38 81 LEU A N 1
ATOM 629 C CA . LEU A 1 81 ? 11.942 -3.505 -4.926 1.00 86.38 81 LEU A CA 1
ATOM 630 C C . LEU A 1 81 ? 12.935 -4.604 -5.325 1.00 86.38 81 LEU A C 1
ATOM 632 O O . LEU A 1 81 ? 13.941 -4.302 -5.967 1.00 86.38 81 LEU A O 1
ATOM 636 N N . LEU A 1 82 ? 12.658 -5.859 -4.959 1.00 87.00 82 LEU A N 1
ATOM 637 C CA . LEU A 1 82 ? 13.494 -7.011 -5.308 1.00 87.00 82 LEU A CA 1
ATOM 638 C C . LEU A 1 82 ? 13.393 -7.354 -6.796 1.00 87.00 82 LEU A C 1
ATOM 640 O O . LEU A 1 82 ? 14.407 -7.612 -7.442 1.00 87.00 82 LEU A O 1
ATOM 644 N N . PHE A 1 83 ? 12.177 -7.329 -7.346 1.00 84.25 83 PHE A N 1
ATOM 645 C CA . PHE A 1 83 ? 11.906 -7.715 -8.727 1.00 84.25 83 PHE A CA 1
ATOM 646 C C . PHE A 1 83 ? 11.296 -6.540 -9.489 1.00 84.25 83 PHE A C 1
ATOM 648 O O . PHE A 1 83 ? 10.095 -6.269 -9.438 1.00 84.25 83 PHE A O 1
ATOM 655 N N . VAL A 1 84 ? 12.148 -5.830 -10.224 1.00 82.00 84 VAL A N 1
ATOM 656 C CA . VAL A 1 84 ? 11.778 -4.655 -11.023 1.00 82.00 84 VAL A CA 1
ATOM 657 C C . VAL A 1 84 ? 11.206 -5.121 -12.369 1.00 82.00 84 VAL A C 1
ATOM 659 O O . VAL A 1 84 ? 11.832 -4.982 -13.416 1.00 82.00 84 VAL A O 1
ATOM 662 N N . ASP A 1 85 ? 10.008 -5.707 -12.324 1.00 82.06 85 ASP A N 1
ATOM 663 C CA . ASP A 1 85 ? 9.331 -6.354 -13.450 1.00 82.06 85 ASP A CA 1
ATOM 664 C C . ASP A 1 85 ? 7.910 -5.812 -13.680 1.00 82.06 85 ASP A C 1
ATOM 666 O O . ASP A 1 85 ? 7.255 -5.264 -12.796 1.00 82.06 85 ASP A O 1
ATOM 670 N N . TRP A 1 86 ? 7.369 -6.002 -14.888 1.00 80.62 86 TRP A N 1
ATOM 671 C CA . TRP A 1 86 ? 5.979 -5.607 -15.174 1.00 80.62 86 TRP A CA 1
ATOM 672 C C . TRP A 1 86 ? 4.963 -6.407 -14.349 1.00 80.62 86 TRP A C 1
ATOM 674 O O . TRP A 1 86 ? 3.890 -5.894 -14.032 1.00 80.62 86 TRP A O 1
ATOM 684 N N . VAL A 1 87 ? 5.309 -7.650 -14.000 1.00 85.62 87 VAL A N 1
ATOM 685 C CA . VAL A 1 87 ? 4.469 -8.546 -13.199 1.00 85.62 87 VAL A CA 1
ATOM 686 C C . VAL A 1 87 ? 4.338 -8.021 -11.775 1.00 85.62 87 VAL A C 1
ATOM 688 O O . VAL A 1 87 ? 3.239 -8.042 -11.230 1.00 85.62 87 VAL A O 1
ATOM 691 N N . THR A 1 88 ? 5.413 -7.492 -11.187 1.00 86.12 88 THR A N 1
ATOM 692 C CA . THR A 1 88 ? 5.385 -6.992 -9.806 1.00 86.12 88 THR A CA 1
ATOM 693 C C . THR A 1 88 ? 4.577 -5.707 -9.687 1.00 86.12 88 THR A C 1
ATOM 695 O O . THR A 1 88 ? 3.773 -5.583 -8.767 1.00 86.12 88 THR A O 1
ATOM 698 N N . LEU A 1 89 ? 4.661 -4.810 -10.677 1.00 85.50 89 LEU A N 1
ATOM 699 C CA . LEU A 1 89 ? 3.766 -3.649 -10.775 1.00 85.50 89 LEU A CA 1
ATOM 700 C C . LEU A 1 89 ? 2.293 -4.059 -10.910 1.00 85.50 89 LEU A C 1
ATOM 702 O O . LEU A 1 89 ? 1.404 -3.421 -10.342 1.00 85.50 89 LEU A O 1
ATOM 706 N N . TRP A 1 90 ? 2.020 -5.127 -11.662 1.00 87.19 90 TRP A N 1
ATOM 707 C CA . TRP A 1 90 ? 0.662 -5.639 -11.828 1.00 87.19 90 TRP A CA 1
ATOM 708 C C . TRP A 1 90 ? 0.139 -6.300 -10.545 1.00 87.19 90 TRP A C 1
ATOM 710 O O . TRP A 1 90 ? -0.993 -6.036 -10.144 1.00 87.19 90 TRP A O 1
ATOM 720 N N . ALA A 1 91 ? 0.980 -7.069 -9.851 1.00 86.69 91 ALA A N 1
ATOM 721 C CA . ALA A 1 91 ? 0.675 -7.648 -8.544 1.00 86.69 91 ALA A CA 1
ATOM 722 C C . ALA A 1 91 ? 0.402 -6.564 -7.489 1.00 86.69 91 ALA A C 1
ATOM 724 O O . ALA A 1 91 ? -0.591 -6.656 -6.773 1.00 86.69 91 ALA A O 1
ATOM 725 N N . ALA A 1 92 ? 1.209 -5.498 -7.449 1.00 86.62 92 ALA A N 1
ATOM 726 C CA . ALA A 1 92 ? 0.972 -4.345 -6.579 1.00 86.62 92 ALA A CA 1
ATOM 727 C C . ALA A 1 92 ? -0.363 -3.650 -6.897 1.00 86.62 92 ALA A C 1
ATOM 729 O O . ALA A 1 92 ? -1.094 -3.265 -5.991 1.00 86.62 92 ALA A O 1
ATOM 730 N N . THR A 1 93 ? -0.729 -3.550 -8.180 1.00 87.56 93 THR A N 1
ATOM 731 C CA . THR A 1 93 ? -2.028 -2.995 -8.598 1.00 87.56 93 THR A CA 1
ATOM 732 C C . THR A 1 93 ? -3.194 -3.854 -8.104 1.00 87.56 93 THR A C 1
ATOM 734 O O . THR A 1 93 ? -4.156 -3.322 -7.556 1.00 87.56 93 THR A O 1
ATOM 737 N N . LEU A 1 94 ? -3.119 -5.180 -8.272 1.00 89.44 94 LEU A N 1
ATOM 738 C CA . LEU A 1 94 ? -4.153 -6.099 -7.783 1.00 89.44 94 LEU A CA 1
ATOM 739 C C . LEU A 1 94 ? -4.258 -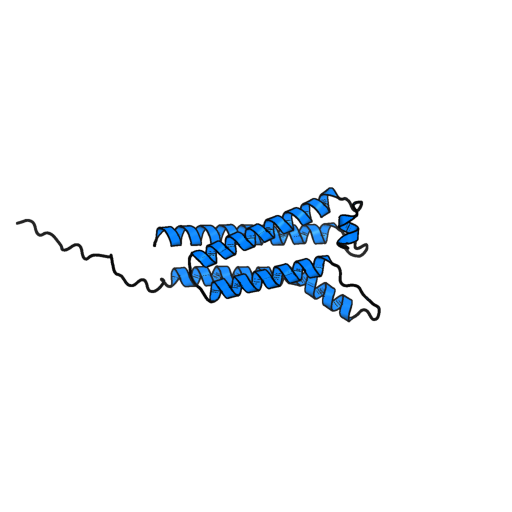6.095 -6.258 1.00 89.44 94 LEU A C 1
ATOM 741 O O . LEU A 1 94 ? -5.367 -6.057 -5.730 1.00 89.44 94 LEU A O 1
ATOM 745 N N . GLY A 1 95 ? -3.119 -6.106 -5.563 1.00 88.19 95 GLY A N 1
ATOM 746 C CA . GLY A 1 95 ? -3.077 -6.010 -4.108 1.00 88.19 95 GLY A CA 1
ATOM 747 C C . GLY A 1 95 ? -3.755 -4.733 -3.623 1.00 88.19 95 GLY A C 1
ATOM 748 O O . GLY A 1 95 ? -4.665 -4.790 -2.801 1.00 88.19 95 GLY A O 1
ATOM 749 N N . ASN A 1 96 ? -3.400 -3.589 -4.209 1.00 87.94 96 ASN A N 1
ATOM 750 C CA . ASN A 1 96 ? -4.018 -2.311 -3.872 1.00 87.94 96 ASN A CA 1
ATOM 751 C C . ASN A 1 96 ? -5.526 -2.281 -4.162 1.00 87.94 96 ASN A C 1
ATOM 753 O O . ASN A 1 96 ? -6.280 -1.770 -3.340 1.00 87.94 96 ASN A O 1
ATOM 757 N N . LEU A 1 97 ? -5.991 -2.863 -5.272 1.00 88.62 97 LEU A N 1
ATOM 758 C CA . LEU A 1 97 ? -7.427 -2.989 -5.566 1.00 88.62 97 LEU A CA 1
ATOM 759 C C . LEU A 1 97 ? -8.170 -3.819 -4.517 1.00 88.62 97 LEU A C 1
ATOM 761 O O . LEU A 1 97 ? -9.283 -3.458 -4.133 1.00 88.62 97 LEU A O 1
ATOM 765 N N . LEU A 1 98 ? -7.554 -4.894 -4.026 1.00 90.00 98 LEU A N 1
ATOM 766 C CA . LEU A 1 98 ? -8.115 -5.705 -2.949 1.00 90.00 98 LEU A CA 1
ATOM 767 C C . LEU A 1 98 ? -8.228 -4.893 -1.652 1.00 90.00 98 LEU A C 1
ATOM 769 O O . LEU A 1 98 ? -9.279 -4.920 -1.011 1.00 90.00 98 LEU A O 1
ATOM 773 N N . PHE A 1 99 ? -7.204 -4.108 -1.305 1.00 86.94 99 PHE A N 1
ATOM 774 C CA . PHE A 1 99 ? -7.270 -3.205 -0.152 1.00 86.94 99 PHE A CA 1
ATOM 775 C C . PHE A 1 99 ? -8.336 -2.123 -0.324 1.00 86.94 99 PHE A C 1
ATOM 777 O O . PHE A 1 99 ? -9.098 -1.881 0.606 1.00 86.94 99 PHE A O 1
ATOM 784 N N . ILE A 1 100 ? -8.463 -1.522 -1.512 1.00 87.12 100 ILE A N 1
ATOM 785 C CA . ILE A 1 100 ? -9.529 -0.550 -1.808 1.00 87.12 100 ILE A CA 1
ATOM 786 C C . ILE A 1 100 ? -10.903 -1.182 -1.591 1.00 87.12 100 ILE A C 1
ATOM 788 O O . ILE A 1 100 ? -11.756 -0.559 -0.967 1.00 87.12 100 ILE A O 1
ATOM 792 N N . ALA A 1 101 ? -11.124 -2.406 -2.077 1.00 86.94 101 ALA A N 1
ATOM 793 C CA . ALA A 1 101 ? -12.391 -3.107 -1.892 1.00 86.94 101 ALA A CA 1
ATOM 794 C C . ALA A 1 101 ? -12.685 -3.371 -0.406 1.00 86.94 101 ALA A C 1
ATOM 796 O O . ALA A 1 101 ? -13.805 -3.133 0.048 1.00 86.94 101 ALA A O 1
ATOM 797 N N . ALA A 1 102 ? -11.678 -3.794 0.364 1.00 85.31 102 ALA A N 1
ATOM 798 C CA . ALA A 1 102 ? -11.807 -3.993 1.806 1.00 85.31 102 ALA A CA 1
ATOM 799 C C . ALA A 1 102 ? -12.132 -2.679 2.541 1.00 85.31 102 ALA A C 1
ATOM 801 O O . ALA A 1 102 ? -13.079 -2.633 3.328 1.00 85.31 102 ALA A O 1
ATOM 802 N N . TYR A 1 103 ? -11.414 -1.593 2.239 1.00 82.56 103 TYR A N 1
ATOM 803 C CA . TYR A 1 103 ? -11.677 -0.275 2.820 1.00 82.56 103 TYR A CA 1
ATOM 804 C C . TYR A 1 103 ? -13.040 0.286 2.421 1.00 82.56 103 TYR A C 1
ATOM 806 O O . TYR A 1 103 ? -13.725 0.852 3.267 1.00 82.56 103 TYR A O 1
ATOM 814 N N . ALA A 1 104 ? -13.467 0.093 1.172 1.00 84.56 104 ALA A N 1
ATOM 815 C CA . ALA A 1 104 ? -14.789 0.498 0.706 1.00 84.56 104 ALA A CA 1
ATOM 816 C C . ALA A 1 104 ? -15.896 -0.264 1.442 1.00 84.56 104 ALA A C 1
ATOM 818 O O . ALA A 1 104 ? -16.890 0.339 1.841 1.00 84.56 104 ALA A O 1
ATOM 819 N N . GLY A 1 105 ? -15.709 -1.569 1.664 1.00 81.19 105 GLY A N 1
ATOM 820 C CA . GLY A 1 105 ? -16.621 -2.390 2.456 1.00 81.19 105 GLY A CA 1
ATOM 821 C C . GLY A 1 105 ? -16.728 -1.896 3.899 1.00 81.19 105 GLY A C 1
ATOM 822 O O . GLY A 1 105 ? -17.832 -1.661 4.384 1.00 81.19 105 GLY A O 1
ATOM 823 N N . LEU A 1 106 ? -15.590 -1.654 4.559 1.00 76.88 106 LEU A N 1
ATOM 824 C CA . LEU A 1 106 ? -15.552 -1.099 5.917 1.00 76.88 106 LEU A CA 1
ATOM 825 C C . LEU A 1 106 ? -16.211 0.284 5.990 1.00 76.88 106 LEU A C 1
ATOM 827 O O . LEU A 1 106 ? -17.019 0.537 6.880 1.00 76.88 106 LEU A O 1
ATOM 831 N N . PHE A 1 107 ? -15.916 1.160 5.032 1.00 76.38 107 PHE A N 1
ATOM 832 C CA . PHE A 1 107 ? -16.511 2.489 4.934 1.00 76.38 107 PHE A CA 1
ATOM 833 C C . PHE A 1 107 ? -18.031 2.433 4.733 1.00 76.38 107 PHE A C 1
ATOM 835 O O . PHE A 1 107 ? -18.771 3.149 5.408 1.00 76.38 107 PHE A O 1
ATOM 842 N N . ALA A 1 108 ? -18.510 1.553 3.850 1.00 78.44 108 ALA A N 1
ATOM 843 C CA . ALA A 1 108 ? -19.934 1.352 3.617 1.00 78.44 108 ALA A CA 1
ATOM 844 C C . ALA A 1 108 ? -20.638 0.856 4.886 1.00 78.44 108 ALA A C 1
ATOM 846 O O . ALA A 1 108 ? -21.665 1.418 5.262 1.00 78.44 108 ALA A O 1
ATOM 847 N N . ILE A 1 109 ? -20.060 -0.131 5.583 1.00 73.19 109 ILE A N 1
ATOM 848 C CA . ILE A 1 109 ? -20.589 -0.636 6.859 1.00 73.19 109 ILE A CA 1
ATOM 849 C C . ILE A 1 109 ? -20.648 0.493 7.892 1.00 73.19 109 ILE A C 1
ATOM 851 O O . ILE A 1 109 ? -21.686 0.678 8.520 1.00 73.19 109 ILE A O 1
ATOM 855 N N . LEU A 1 110 ? -19.584 1.288 8.032 1.00 70.94 110 LEU A N 1
ATOM 856 C CA . LEU A 1 110 ? -19.524 2.412 8.972 1.00 70.94 110 LEU A CA 1
ATOM 857 C C . LEU A 1 110 ? -20.620 3.461 8.723 1.00 70.94 110 LEU A C 1
ATOM 859 O O . LEU A 1 110 ? -21.263 3.909 9.671 1.00 70.94 110 LEU A O 1
ATOM 863 N N . ILE A 1 111 ? -20.863 3.837 7.463 1.00 70.00 111 ILE A N 1
ATOM 864 C CA . ILE A 1 111 ? -21.865 4.858 7.113 1.00 70.00 111 ILE A CA 1
ATOM 865 C C . ILE A 1 111 ? -23.295 4.320 7.195 1.00 70.00 111 ILE A C 1
ATOM 867 O O . ILE A 1 111 ? -24.178 5.002 7.717 1.00 70.00 111 ILE A O 1
ATOM 871 N N . LEU A 1 112 ? -23.542 3.117 6.670 1.00 69.81 112 LEU A N 1
ATOM 872 C CA . LEU A 1 112 ? -24.885 2.530 6.610 1.00 69.81 112 LEU A CA 1
ATOM 873 C C . LEU A 1 112 ? -25.384 2.094 7.988 1.00 69.81 112 LEU A C 1
ATOM 875 O O . LEU A 1 112 ? -26.585 2.123 8.243 1.00 69.81 112 LEU A O 1
ATOM 879 N N . SER A 1 113 ? -24.473 1.703 8.878 1.00 64.12 113 SER A N 1
ATOM 880 C CA . SER A 1 113 ? -24.831 1.086 10.149 1.00 64.12 113 SER A CA 1
ATOM 881 C C . SER A 1 113 ? -25.371 2.054 11.201 1.00 64.12 113 SER A C 1
ATOM 883 O O . SER A 1 113 ? -26.099 1.611 12.086 1.00 64.12 113 SER A O 1
ATOM 885 N N . LYS A 1 114 ? -25.035 3.354 11.140 1.00 61.22 114 LYS A N 1
ATOM 886 C CA . LYS A 1 114 ? -25.431 4.368 12.147 1.00 61.22 114 LYS A CA 1
ATOM 887 C C . LYS A 1 114 ? -25.316 3.884 13.617 1.00 61.22 114 LYS A C 1
ATOM 889 O O . LYS A 1 114 ? -26.112 4.291 14.455 1.00 61.22 114 LYS A O 1
ATOM 894 N N . GLY A 1 115 ? -24.354 3.005 13.922 1.00 55.31 115 GLY A N 1
ATOM 895 C CA . GLY A 1 115 ? -24.123 2.457 15.269 1.00 55.31 115 GLY A CA 1
ATOM 896 C C . GLY A 1 115 ? -25.047 1.310 15.717 1.00 55.31 115 GLY A C 1
ATOM 897 O O . GLY A 1 115 ? -24.957 0.896 16.862 1.00 55.31 115 GLY A O 1
ATOM 898 N N . GLN A 1 116 ? -25.925 0.765 14.863 1.00 54.34 116 GLN A N 1
ATOM 899 C CA . GLN A 1 116 ? -26.932 -0.237 15.274 1.00 54.34 116 GLN A CA 1
ATOM 900 C C . GLN A 1 116 ? -26.707 -1.666 14.740 1.00 54.34 116 GLN A C 1
ATOM 902 O O . GLN A 1 116 ? -27.589 -2.508 14.881 1.00 54.34 116 GLN A O 1
ATOM 907 N N . ASN A 1 117 ? -25.550 -1.985 14.143 1.00 56.25 117 ASN A N 1
ATOM 908 C CA . ASN A 1 117 ? -25.260 -3.354 13.681 1.00 56.25 117 ASN A CA 1
ATOM 909 C C . ASN A 1 117 ? -24.288 -4.117 14.590 1.00 56.25 117 ASN A C 1
ATOM 911 O O . ASN A 1 117 ? -23.228 -3.604 14.949 1.00 56.25 117 ASN A O 1
ATOM 915 N N . GLU A 1 118 ? -24.578 -5.404 14.814 1.00 56.62 118 GLU A N 1
ATOM 916 C CA . GLU A 1 118 ? -23.719 -6.362 15.534 1.00 56.62 118 GLU A CA 1
ATOM 917 C C . GLU A 1 118 ? -22.290 -6.434 14.969 1.00 56.62 118 GLU A C 1
ATOM 919 O O . GLU A 1 118 ? -21.339 -6.658 15.710 1.00 56.62 118 GLU A O 1
ATOM 924 N N . ILE A 1 119 ? -22.108 -6.165 13.672 1.00 56.41 119 ILE A N 1
ATOM 925 C CA . ILE A 1 119 ? -20.794 -6.122 13.010 1.00 56.41 119 ILE A CA 1
ATOM 926 C C . ILE A 1 119 ? -19.929 -4.962 13.537 1.00 56.41 119 ILE A C 1
ATOM 928 O O . ILE A 1 119 ? -18.721 -5.123 13.685 1.00 56.41 119 ILE A O 1
ATOM 932 N N . ILE A 1 120 ? -20.523 -3.806 13.858 1.00 56.31 120 ILE A N 1
ATOM 933 C CA . ILE A 1 120 ? -19.802 -2.653 14.426 1.00 56.31 120 ILE A CA 1
ATOM 934 C C . ILE A 1 120 ? -19.376 -2.931 15.868 1.00 56.31 120 ILE A C 1
ATOM 936 O O . ILE A 1 120 ? -18.239 -2.627 16.229 1.00 56.31 120 ILE A O 1
ATOM 940 N N . SER A 1 121 ? -20.245 -3.575 16.651 1.00 56.00 121 SER A N 1
ATOM 941 C CA . SER A 1 121 ? -19.921 -4.039 18.004 1.00 56.00 121 SER A CA 1
ATOM 942 C C . SER A 1 121 ? -18.839 -5.132 17.976 1.00 56.00 121 SER A C 1
ATOM 944 O O . SER A 1 121 ? -17.856 -5.059 18.711 1.00 56.00 121 SER A O 1
ATOM 946 N N . TYR A 1 122 ? -18.929 -6.085 17.039 1.00 55.31 122 T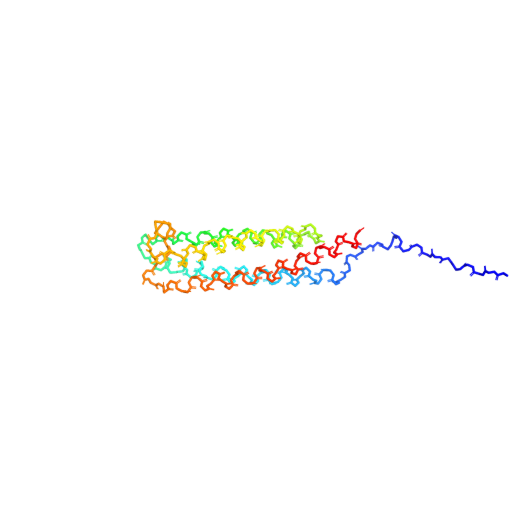YR A N 1
ATOM 947 C CA . TYR A 1 122 ? -17.954 -7.167 16.869 1.00 55.31 122 TYR A CA 1
ATOM 948 C C . TYR A 1 122 ? -16.576 -6.689 16.393 1.00 55.31 122 TYR A C 1
ATOM 950 O O . TYR A 1 122 ? -15.560 -7.253 16.805 1.00 55.31 122 TYR A O 1
ATOM 958 N N . LEU A 1 123 ? -16.517 -5.672 15.525 1.00 55.78 123 LEU A N 1
ATOM 959 C CA . LEU A 1 123 ? -15.264 -5.024 15.119 1.00 55.78 123 LEU A CA 1
ATOM 960 C C . LEU A 1 123 ? -14.788 -3.948 16.114 1.00 55.78 123 LEU A C 1
ATOM 962 O O . LEU A 1 123 ? -13.704 -3.398 15.904 1.00 55.78 123 LEU A O 1
ATOM 966 N N . GLN A 1 124 ? -15.555 -3.664 17.179 1.00 56.53 124 GLN A N 1
ATOM 967 C CA . GLN A 1 124 ? -15.315 -2.557 18.119 1.00 56.53 124 GLN A CA 1
ATOM 968 C C . GLN A 1 124 ? -15.048 -1.232 17.383 1.00 56.53 124 GLN A C 1
ATOM 970 O O . GLN A 1 124 ? -14.131 -0.477 17.701 1.00 56.53 124 GLN A O 1
ATOM 975 N N . LEU A 1 125 ? -15.834 -0.981 16.335 1.00 52.09 125 LEU A N 1
ATOM 976 C CA . LEU A 1 125 ? -15.845 0.298 15.620 1.00 52.09 125 LEU A CA 1
ATOM 977 C C . LEU A 1 125 ? -16.665 1.351 16.387 1.00 52.09 125 LEU A C 1
ATOM 979 O O . LEU A 1 125 ? -16.554 2.540 16.100 1.00 52.09 125 LEU A O 1
ATOM 983 N N . ASP A 1 126 ? -17.447 0.914 17.379 1.00 48.28 126 ASP A N 1
ATOM 984 C CA . ASP A 1 126 ? -18.170 1.758 18.327 1.00 48.28 126 ASP A CA 1
ATOM 985 C C . ASP A 1 126 ? -17.230 2.160 19.469 1.00 48.28 126 ASP A C 1
ATOM 987 O O . ASP A 1 126 ? -17.154 1.516 20.513 1.00 48.28 126 ASP A O 1
ATOM 991 N N . LEU A 1 127 ? -16.430 3.201 19.246 1.00 49.53 127 LEU A N 1
ATOM 992 C CA . LEU A 1 127 ? -15.801 3.902 20.357 1.00 49.53 127 LEU A CA 1
ATOM 993 C C . LEU A 1 127 ? -16.613 5.161 20.636 1.00 49.53 127 LEU A C 1
ATOM 995 O O . LEU A 1 127 ? -16.477 6.158 19.928 1.00 49.53 127 LEU A O 1
ATOM 999 N N . GLU A 1 128 ? -17.319 5.156 21.768 1.00 43.78 128 GLU A N 1
ATOM 1000 C CA . GLU A 1 128 ? -17.753 6.349 22.515 1.00 43.78 128 GLU A CA 1
ATOM 1001 C C . GLU A 1 128 ? -16.628 7.399 22.696 1.00 43.78 128 GLU A C 1
ATOM 1003 O O . GLU A 1 128 ? -16.889 8.549 23.035 1.00 43.78 128 GLU A O 1
ATOM 1008 N N . GLN A 1 129 ? -15.367 7.044 22.423 1.00 44.59 129 GLN A N 1
ATOM 1009 C CA . GLN A 1 129 ? -14.192 7.912 22.517 1.00 44.59 129 GLN A CA 1
ATOM 1010 C C . GLN A 1 129 ? -13.694 8.536 21.202 1.00 44.59 129 GLN A C 1
ATOM 1012 O O . GLN A 1 129 ? -12.784 9.366 21.245 1.00 44.59 129 GLN A O 1
ATOM 1017 N N . SER A 1 130 ? -14.251 8.209 20.030 1.00 47.09 130 SER A N 1
ATOM 1018 C CA . SER A 1 130 ? -13.865 8.893 18.786 1.00 47.09 130 SER A CA 1
ATOM 1019 C C . SER A 1 130 ? -15.079 9.120 17.893 1.00 47.09 130 SER A C 1
ATOM 1021 O O . SER A 1 130 ? -15.742 8.151 17.536 1.00 47.09 130 SER A O 1
ATOM 1023 N N . PRO A 1 131 ? -15.388 10.373 17.497 1.00 53.72 131 PRO A N 1
ATOM 1024 C CA . PRO A 1 131 ? -16.548 10.644 16.659 1.00 53.72 131 PRO A CA 1
ATOM 1025 C C . PRO A 1 131 ? -16.470 9.772 15.404 1.00 53.72 131 PRO A C 1
ATOM 1027 O O . PRO A 1 131 ? -15.487 9.864 14.666 1.00 53.72 131 PRO A O 1
ATOM 1030 N N . ALA A 1 132 ? -17.492 8.939 15.174 1.00 54.66 132 ALA A N 1
ATOM 1031 C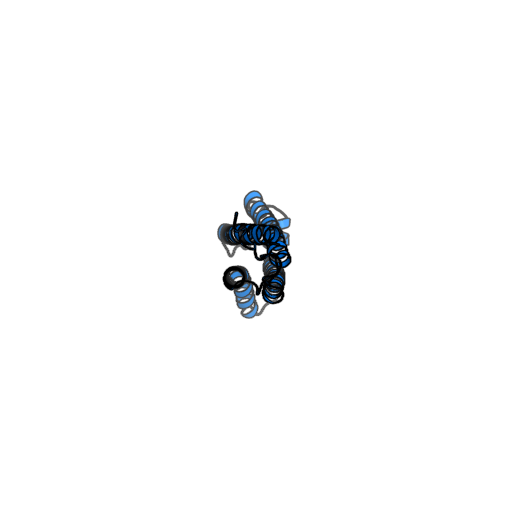 CA . ALA A 1 132 ? -17.547 7.912 14.124 1.00 54.66 132 ALA A CA 1
ATOM 1032 C C . ALA A 1 132 ? -17.122 8.414 12.724 1.00 54.66 132 ALA A C 1
ATOM 1034 O O . ALA A 1 132 ? -16.611 7.659 11.898 1.00 54.66 132 ALA A O 1
ATOM 1035 N N . GLY A 1 133 ? -17.236 9.724 12.474 1.00 60.81 133 GLY A N 1
ATOM 1036 C CA . GLY A 1 133 ? -16.732 10.375 11.265 1.00 60.81 133 GLY A CA 1
ATOM 1037 C C . GLY A 1 133 ? -15.209 10.321 11.067 1.00 60.81 133 GLY A C 1
ATOM 1038 O O . GLY A 1 133 ? -14.764 10.279 9.924 1.00 60.81 133 GLY A O 1
ATOM 1039 N N . LYS A 1 134 ? -14.385 10.281 12.125 1.00 68.00 134 LYS A N 1
ATOM 1040 C CA . LYS A 1 134 ? -12.912 10.275 11.995 1.00 68.00 134 LYS A CA 1
ATOM 1041 C C . LYS A 1 134 ? -12.389 8.988 11.357 1.00 68.00 134 LYS A C 1
ATOM 1043 O O . LYS A 1 134 ? -11.529 9.056 10.482 1.00 68.00 134 LYS A O 1
ATOM 1048 N N . GLN A 1 135 ? -12.919 7.833 11.759 1.00 69.88 135 GLN A N 1
ATOM 1049 C CA . GLN A 1 135 ? -12.508 6.536 11.210 1.00 69.88 135 GLN A CA 1
ATOM 1050 C C . GLN A 1 135 ? -12.953 6.378 9.750 1.00 69.88 135 GLN A C 1
ATOM 1052 O O . GLN A 1 135 ? -12.162 5.963 8.900 1.00 69.88 135 GLN A O 1
ATOM 1057 N N . ALA A 1 136 ? -14.189 6.782 9.437 1.00 71.56 136 ALA A N 1
ATOM 1058 C CA . ALA A 1 136 ? -14.705 6.775 8.070 1.00 71.56 136 ALA A CA 1
ATOM 1059 C C . ALA A 1 136 ? -13.892 7.707 7.152 1.00 71.56 136 ALA A C 1
ATOM 1061 O O . ALA A 1 136 ? -13.514 7.317 6.047 1.00 71.56 136 ALA A O 1
ATOM 1062 N N . MET A 1 137 ? -13.551 8.908 7.630 1.00 78.88 137 MET A N 1
ATOM 1063 C CA . MET A 1 137 ? -12.708 9.852 6.892 1.00 78.88 137 MET A CA 1
ATOM 1064 C C . MET A 1 137 ? -11.300 9.288 6.647 1.00 78.88 137 MET A C 1
ATOM 1066 O O . MET A 1 137 ? -10.756 9.473 5.562 1.00 78.88 137 MET A O 1
ATOM 1070 N N . TRP A 1 138 ? -10.733 8.541 7.601 1.00 79.19 138 TRP A N 1
ATOM 1071 C CA . TRP A 1 138 ? -9.433 7.885 7.422 1.00 79.19 138 TRP A CA 1
ATOM 1072 C C . TRP A 1 138 ? -9.468 6.803 6.339 1.00 79.19 138 TRP A C 1
ATOM 1074 O O . TRP A 1 138 ? -8.622 6.800 5.445 1.00 79.19 138 TRP A O 1
ATOM 1084 N N . CYS A 1 139 ? -10.493 5.942 6.357 1.00 78.25 139 CYS A N 1
ATOM 1085 C CA . CYS A 1 139 ? -10.696 4.933 5.312 1.00 78.25 139 CYS A CA 1
ATOM 1086 C C . CYS A 1 139 ? -10.816 5.587 3.928 1.00 78.25 139 CYS A C 1
ATOM 1088 O O . CYS A 1 139 ? -10.204 5.125 2.967 1.00 78.25 139 CYS A O 1
ATOM 1090 N N . MET A 1 140 ? -11.547 6.703 3.838 1.00 81.44 140 MET A N 1
ATOM 1091 C CA . MET A 1 140 ? -11.708 7.464 2.599 1.00 81.44 140 MET A CA 1
ATOM 1092 C C . MET A 1 140 ? -10.371 8.024 2.082 1.00 81.44 140 MET A C 1
ATOM 1094 O O . MET A 1 140 ? -10.083 7.914 0.889 1.00 81.44 140 MET A O 1
ATOM 1098 N N . VAL A 1 141 ? -9.523 8.571 2.961 1.00 86.25 141 VAL A N 1
ATOM 1099 C CA . VAL A 1 141 ? -8.181 9.063 2.592 1.00 86.25 141 VAL A CA 1
ATOM 1100 C C . VAL A 1 141 ? -7.297 7.923 2.076 1.00 86.25 141 VAL A C 1
ATOM 1102 O O . VAL A 1 141 ? -6.726 8.046 0.990 1.00 86.25 141 VAL A O 1
ATOM 1105 N N . CYS A 1 142 ? -7.226 6.797 2.795 1.00 83.31 142 CYS A N 1
ATOM 1106 C CA . CYS A 1 142 ? -6.456 5.623 2.369 1.00 83.31 142 CYS A CA 1
ATOM 1107 C C . CYS A 1 142 ? -6.932 5.096 1.007 1.00 83.31 142 CYS A C 1
ATOM 1109 O O . CYS A 1 142 ? -6.111 4.825 0.129 1.00 83.31 142 CYS A O 1
ATOM 1111 N N . MET A 1 143 ? -8.249 5.030 0.783 1.00 85.19 143 MET A N 1
ATOM 1112 C CA . MET A 1 143 ? -8.814 4.623 -0.506 1.00 85.19 143 MET A CA 1
ATOM 1113 C C . MET A 1 143 ? -8.352 5.520 -1.654 1.00 85.19 143 MET A C 1
ATOM 1115 O O . MET A 1 143 ? -7.940 5.004 -2.691 1.00 85.19 143 MET A O 1
ATOM 1119 N N . PHE A 1 144 ? -8.395 6.846 -1.502 1.00 88.50 144 PHE A N 1
ATOM 1120 C CA . PHE A 1 144 ? -7.985 7.747 -2.584 1.00 88.50 144 PHE A CA 1
ATOM 1121 C C . PHE A 1 144 ? -6.506 7.606 -2.944 1.00 88.50 144 PHE A C 1
ATOM 1123 O O . PHE A 1 144 ? -6.167 7.593 -4.131 1.00 88.50 144 PHE A O 1
ATOM 1130 N N . ILE A 1 145 ? -5.636 7.453 -1.942 1.00 87.62 145 ILE A N 1
ATOM 1131 C CA . ILE A 1 145 ? -4.201 7.245 -2.168 1.00 87.62 145 ILE A CA 1
ATOM 1132 C C . ILE A 1 145 ? -3.977 5.920 -2.907 1.00 87.62 145 ILE A C 1
ATOM 1134 O O . ILE A 1 145 ? -3.310 5.894 -3.946 1.00 87.62 145 ILE A O 1
ATOM 1138 N N . LEU A 1 146 ? -4.614 4.841 -2.443 1.00 86.62 146 LEU A N 1
ATOM 1139 C CA . LEU A 1 146 ? -4.540 3.529 -3.082 1.00 86.62 146 LEU A CA 1
ATOM 1140 C C . LEU A 1 146 ? -5.066 3.542 -4.521 1.00 86.62 146 LEU A C 1
ATOM 1142 O O . LEU A 1 146 ? -4.476 2.893 -5.390 1.00 86.62 146 LEU A O 1
ATOM 1146 N N . ILE A 1 147 ? -6.153 4.271 -4.803 1.00 87.81 147 ILE A N 1
ATOM 1147 C CA . ILE A 1 147 ? -6.721 4.406 -6.155 1.00 87.81 147 ILE A CA 1
ATOM 1148 C C . ILE A 1 147 ? -5.709 5.085 -7.078 1.00 87.81 147 ILE A C 1
ATOM 1150 O O . ILE A 1 147 ? -5.431 4.572 -8.167 1.00 87.81 147 ILE A O 1
ATOM 1154 N N . ALA A 1 148 ? -5.122 6.203 -6.643 1.00 89.56 148 ALA A N 1
ATOM 1155 C CA . ALA A 1 148 ? -4.109 6.911 -7.419 1.00 89.56 148 ALA A CA 1
ATOM 1156 C C . ALA A 1 148 ? -2.899 6.007 -7.703 1.00 89.56 148 ALA A C 1
ATOM 1158 O O . ALA A 1 148 ? -2.466 5.882 -8.852 1.00 89.56 148 ALA A O 1
ATOM 1159 N N . GLN A 1 149 ? -2.401 5.306 -6.683 1.00 87.25 149 GLN A N 1
ATOM 1160 C CA . GLN A 1 149 ? -1.267 4.395 -6.819 1.00 87.25 149 GLN A CA 1
ATOM 1161 C C . GLN A 1 149 ? -1.574 3.223 -7.758 1.00 87.25 149 GLN A C 1
ATOM 1163 O O . GLN A 1 149 ? -0.771 2.924 -8.644 1.00 87.25 149 GLN A O 1
ATOM 1168 N N . SER A 1 150 ? -2.754 2.610 -7.628 1.00 87.94 150 SER A N 1
ATOM 1169 C CA . SER A 1 150 ? -3.218 1.524 -8.505 1.00 87.94 150 SER A CA 1
ATOM 1170 C C . SER A 1 150 ? -3.302 1.977 -9.960 1.00 87.94 150 SER A C 1
ATOM 1172 O O . SER A 1 150 ? -2.872 1.265 -10.869 1.00 87.94 150 SER A O 1
ATOM 1174 N N . PHE A 1 151 ? -3.813 3.188 -10.197 1.00 88.12 151 PHE A N 1
ATOM 1175 C CA . PHE A 1 151 ? -3.925 3.748 -11.538 1.00 88.12 151 PHE A CA 1
ATOM 1176 C C . PHE A 1 151 ? -2.553 3.924 -12.200 1.00 88.12 151 PHE A C 1
ATOM 1178 O O . PHE A 1 151 ? -2.346 3.484 -13.337 1.00 88.12 151 PHE A O 1
ATOM 1185 N N . PHE A 1 152 ? -1.594 4.533 -11.493 1.00 87.00 152 PHE A N 1
ATOM 1186 C CA . PHE A 1 152 ? -0.250 4.730 -12.034 1.00 87.00 152 PHE A CA 1
ATOM 1187 C C . PHE A 1 152 ? 0.490 3.401 -12.211 1.00 87.00 152 PHE A C 1
ATOM 1189 O O . PHE A 1 152 ? 1.009 3.151 -13.303 1.00 87.00 152 PHE A O 1
ATOM 1196 N N . ALA A 1 153 ? 0.490 2.528 -11.199 1.00 86.06 153 ALA A N 1
ATOM 1197 C CA . ALA A 1 153 ? 1.142 1.220 -11.259 1.00 86.06 153 ALA A CA 1
ATOM 1198 C C . ALA A 1 153 ? 0.612 0.374 -12.429 1.00 86.06 153 ALA A C 1
ATOM 1200 O O . ALA A 1 153 ? 1.400 -0.128 -13.236 1.00 86.06 153 ALA A O 1
ATOM 1201 N N . GLY A 1 154 ? -0.711 0.316 -12.614 1.00 84.50 154 GLY A N 1
ATOM 1202 C CA . GLY A 1 154 ? -1.337 -0.417 -13.713 1.00 84.50 154 GLY A CA 1
ATOM 1203 C C . GLY A 1 154 ? -0.985 0.152 -15.091 1.00 84.50 154 GLY A C 1
ATOM 1204 O O . GLY A 1 154 ? -0.696 -0.600 -16.031 1.00 84.50 154 GLY A O 1
ATOM 1205 N N . ARG A 1 155 ? -0.943 1.486 -15.231 1.00 86.00 155 ARG A N 1
ATOM 1206 C CA . ARG A 1 155 ? -0.564 2.134 -16.497 1.00 86.00 155 ARG A CA 1
ATOM 1207 C C . ARG A 1 155 ? 0.901 1.871 -16.848 1.00 86.00 155 ARG A C 1
ATOM 1209 O O . ARG A 1 155 ? 1.199 1.592 -18.015 1.00 86.00 155 ARG A O 1
ATOM 1216 N N . TYR A 1 156 ? 1.796 1.923 -15.861 1.00 84.50 156 TYR A N 1
ATOM 1217 C CA . TYR A 1 156 ? 3.206 1.583 -16.050 1.00 84.50 156 TYR A CA 1
ATOM 1218 C C . TYR A 1 156 ? 3.381 0.103 -16.401 1.00 84.50 156 TYR A C 1
ATOM 1220 O O . TYR A 1 156 ? 4.033 -0.185 -17.403 1.00 84.50 156 TYR A O 1
ATOM 1228 N N . ALA A 1 157 ? 2.724 -0.816 -15.684 1.00 83.69 157 ALA A N 1
ATOM 1229 C CA . ALA A 1 157 ? 2.766 -2.252 -15.971 1.00 83.69 157 ALA A CA 1
ATOM 1230 C C . ALA A 1 157 ? 2.339 -2.566 -17.414 1.00 83.69 157 ALA A C 1
ATOM 1232 O O . ALA A 1 157 ? 3.041 -3.268 -18.145 1.00 83.69 157 ALA A O 1
ATOM 1233 N N . ARG A 1 158 ? 1.215 -1.990 -17.870 1.00 82.75 158 ARG A N 1
ATOM 1234 C CA . ARG A 1 158 ? 0.698 -2.218 -19.229 1.00 82.75 158 ARG A CA 1
ATOM 1235 C C . ARG A 1 158 ? 1.615 -1.648 -20.307 1.00 82.75 158 ARG A C 1
ATOM 1237 O O . ARG A 1 158 ? 1.838 -2.311 -21.318 1.00 82.75 158 ARG A O 1
ATOM 1244 N N . ARG A 1 159 ? 2.147 -0.435 -20.110 1.00 82.31 159 ARG A N 1
ATOM 1245 C CA . ARG A 1 159 ? 3.116 0.163 -21.044 1.00 82.31 159 ARG A CA 1
ATOM 1246 C C . ARG A 1 159 ? 4.357 -0.717 -21.154 1.00 82.31 159 ARG A C 1
ATOM 1248 O O . ARG A 1 159 ? 4.818 -0.981 -22.255 1.00 82.31 159 ARG A O 1
ATOM 1255 N N . TRP A 1 160 ? 4.831 -1.225 -20.024 1.00 81.75 160 TRP A N 1
ATOM 1256 C CA . TRP A 1 160 ? 6.026 -2.049 -19.969 1.00 81.75 160 TRP A CA 1
ATOM 1257 C C . TRP A 1 160 ? 5.849 -3.417 -20.627 1.00 81.75 160 TRP A C 1
ATOM 1259 O O . TRP A 1 160 ? 6.760 -3.878 -21.306 1.00 81.75 160 TRP A O 1
ATOM 1269 N N . LYS A 1 161 ? 4.663 -4.026 -20.485 1.00 81.50 161 LYS A N 1
ATOM 1270 C CA . LYS A 1 161 ? 4.291 -5.261 -21.189 1.00 81.50 161 LYS A CA 1
ATOM 1271 C C . LYS A 1 161 ? 4.236 -5.074 -22.706 1.00 81.50 161 LYS A C 1
ATOM 1273 O O . LYS A 1 161 ? 4.581 -5.996 -23.421 1.00 81.50 161 LYS A O 1
ATOM 1278 N N . ARG A 1 162 ? 3.787 -3.911 -23.193 1.00 77.56 162 ARG A N 1
ATOM 1279 C CA . ARG A 1 162 ? 3.708 -3.613 -24.637 1.00 77.56 162 ARG A CA 1
ATOM 1280 C C . ARG A 1 162 ? 5.080 -3.355 -25.268 1.00 77.56 162 ARG A C 1
ATOM 1282 O O . ARG A 1 162 ? 5.236 -3.541 -26.466 1.00 77.56 162 ARG A O 1
ATOM 1289 N N . ASP A 1 163 ? 6.027 -2.871 -24.471 1.00 69.75 163 ASP A N 1
ATOM 1290 C CA . ASP A 1 163 ? 7.396 -2.604 -24.913 1.00 69.75 163 ASP A CA 1
ATOM 1291 C C . ASP A 1 163 ? 8.301 -3.863 -24.863 1.00 69.75 163 ASP A C 1
ATOM 1293 O O . ASP A 1 163 ? 9.453 -3.772 -25.288 1.00 69.75 163 ASP A O 1
ATOM 1297 N N . LYS A 1 164 ? 7.828 -4.984 -24.289 1.00 61.28 164 LYS A N 1
ATOM 1298 C CA . LYS A 1 164 ? 8.464 -6.316 -24.344 1.00 61.28 164 LYS A CA 1
ATOM 1299 C C . LYS A 1 164 ? 7.909 -7.090 -25.538 1.00 61.28 164 LYS A C 1
ATOM 1301 O O . LYS A 1 164 ? 8.716 -7.799 -26.172 1.00 61.28 164 LYS A O 1
#